Protein AF-A0A5K1HT17-F1 (afdb_monomer_lite)

Structure (mmCIF, N/CA/C/O backbone):
data_AF-A0A5K1HT17-F1
#
_entry.id   AF-A0A5K1HT17-F1
#
loop_
_atom_site.group_PDB
_atom_site.id
_atom_site.type_symbol
_atom_site.label_atom_id
_atom_site.label_alt_id
_atom_site.label_comp_id
_atom_site.label_asym_id
_atom_site.label_entity_id
_atom_site.label_seq_id
_atom_site.pdbx_PDB_ins_code
_atom_site.Cartn_x
_atom_site.Cartn_y
_atom_site.Cartn_z
_atom_site.occupancy
_atom_site.B_iso_or_equiv
_atom_site.auth_seq_id
_atom_site.auth_comp_id
_atom_site.auth_asym_id
_atom_site.auth_atom_id
_atom_site.pdbx_PDB_model_num
ATOM 1 N N . MET A 1 1 ? 10.469 7.060 -25.364 1.00 41.31 1 MET A N 1
ATOM 2 C CA . MET A 1 1 ? 10.482 7.006 -23.885 1.00 41.31 1 MET A CA 1
ATOM 3 C C . MET A 1 1 ? 9.160 6.413 -23.440 1.00 41.31 1 MET A C 1
ATOM 5 O O . MET A 1 1 ? 8.127 6.972 -23.779 1.00 41.31 1 MET A O 1
ATOM 9 N N . ASN A 1 2 ? 9.173 5.244 -22.801 1.00 45.75 2 ASN A N 1
ATOM 10 C CA . ASN A 1 2 ? 7.946 4.586 -22.362 1.00 45.75 2 ASN A CA 1
ATOM 11 C C . ASN A 1 2 ? 7.380 5.392 -21.174 1.00 45.75 2 ASN A C 1
ATOM 13 O O . ASN A 1 2 ? 8.100 5.551 -20.186 1.00 45.75 2 ASN A O 1
ATOM 17 N N . PRO A 1 3 ? 6.174 5.984 -21.257 1.00 53.03 3 PRO A N 1
ATOM 18 C CA . PRO A 1 3 ? 5.643 6.818 -20.185 1.00 53.03 3 PRO A CA 1
ATOM 19 C C . PRO A 1 3 ? 5.358 5.929 -18.964 1.00 53.03 3 PRO A C 1
ATOM 21 O O . PRO A 1 3 ? 4.304 5.303 -18.886 1.00 53.03 3 PRO A O 1
ATOM 24 N N . GLY A 1 4 ? 6.299 5.854 -18.014 1.00 62.72 4 GLY A N 1
ATOM 25 C CA . GLY A 1 4 ? 6.297 4.866 -16.920 1.00 62.72 4 GLY A CA 1
ATOM 26 C C . GLY A 1 4 ? 5.003 4.862 -16.115 1.00 62.72 4 GLY A C 1
ATOM 27 O O . GLY A 1 4 ? 4.559 5.918 -15.725 1.00 62.72 4 GLY A O 1
ATOM 28 N N . ILE A 1 5 ? 4.362 3.720 -15.897 1.00 72.12 5 ILE A N 1
ATOM 29 C CA . ILE A 1 5 ? 2.938 3.607 -15.523 1.00 72.12 5 ILE A CA 1
ATOM 30 C C . ILE A 1 5 ? 2.670 3.943 -14.035 1.00 72.12 5 ILE A C 1
ATOM 32 O O . ILE A 1 5 ? 3.530 3.746 -13.184 1.00 72.12 5 ILE A O 1
ATOM 36 N N . LYS A 1 6 ? 1.462 4.446 -13.711 1.00 77.69 6 LYS A N 1
ATOM 37 C CA . LYS A 1 6 ? 0.931 4.557 -12.332 1.00 77.69 6 LYS A CA 1
ATOM 38 C C . LYS A 1 6 ? -0.337 3.718 -12.229 1.00 77.69 6 LYS A C 1
ATOM 40 O O . LYS A 1 6 ? -1.255 3.955 -13.011 1.00 77.69 6 LYS A O 1
ATOM 45 N N . CYS A 1 7 ? -0.404 2.817 -11.255 1.00 78.38 7 CYS A N 1
ATOM 46 C CA . CYS A 1 7 ? -1.574 1.980 -10.999 1.00 78.38 7 CYS A CA 1
ATOM 47 C C . CYS A 1 7 ? -1.830 1.846 -9.498 1.00 78.38 7 CYS A C 1
ATOM 49 O O . CYS A 1 7 ? -0.899 1.880 -8.696 1.00 78.38 7 CYS A O 1
ATOM 51 N N . HIS A 1 8 ? -3.096 1.634 -9.145 1.00 83.19 8 HIS A N 1
ATOM 52 C CA . HIS A 1 8 ? -3.539 1.388 -7.778 1.00 83.19 8 HIS A CA 1
ATOM 53 C C . HIS A 1 8 ? -4.589 0.281 -7.765 1.00 83.19 8 HIS A C 1
ATOM 55 O O . HIS A 1 8 ? -5.404 0.193 -8.681 1.00 83.19 8 HIS A O 1
ATOM 61 N N . ALA A 1 9 ? -4.588 -0.532 -6.712 1.00 84.56 9 ALA A N 1
ATOM 62 C CA . ALA A 1 9 ? -5.615 -1.533 -6.453 1.00 84.56 9 ALA A CA 1
ATOM 63 C C . ALA A 1 9 ? -6.005 -1.471 -4.973 1.00 84.56 9 ALA A C 1
ATOM 65 O 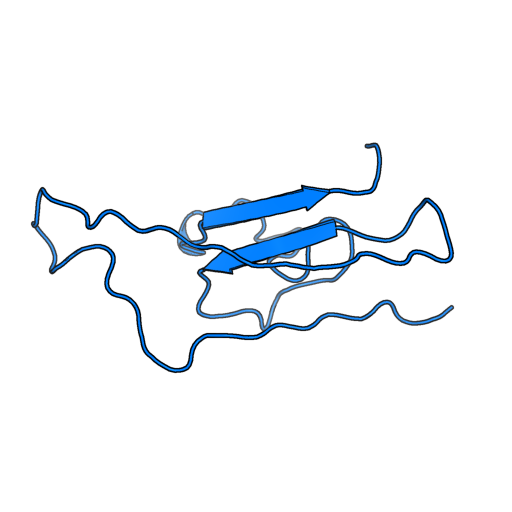O . ALA A 1 9 ? -5.133 -1.384 -4.107 1.00 84.56 9 ALA A O 1
ATOM 66 N N . PHE A 1 10 ? -7.307 -1.515 -4.688 1.00 86.00 10 PHE A N 1
ATOM 67 C CA . PHE A 1 10 ? -7.845 -1.406 -3.331 1.00 86.00 10 PHE A CA 1
ATOM 68 C C . PHE A 1 10 ? -8.726 -2.601 -3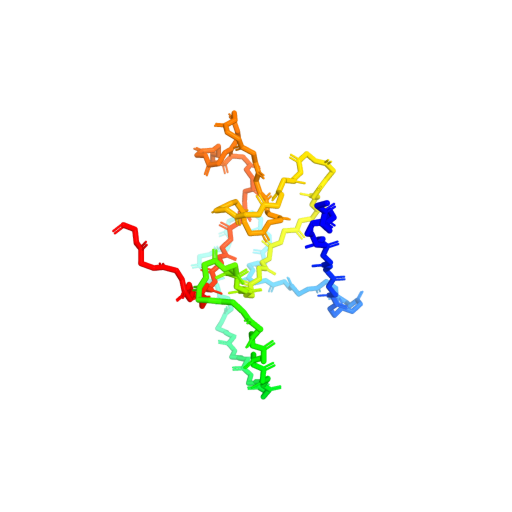.001 1.00 86.00 10 PHE A C 1
ATOM 70 O O . PHE A 1 10 ? -9.457 -3.101 -3.855 1.00 86.00 10 PHE A O 1
ATOM 77 N N . TYR A 1 11 ? -8.695 -3.017 -1.734 1.00 88.06 11 TYR A N 1
ATOM 78 C CA . TYR A 1 11 ? -9.749 -3.867 -1.196 1.00 88.06 11 TYR A CA 1
ATOM 79 C C . TYR A 1 11 ? -11.070 -3.076 -1.224 1.00 88.06 11 TYR A C 1
ATOM 81 O O . TYR A 1 11 ? -11.075 -1.921 -0.794 1.00 88.06 11 TYR A O 1
ATOM 89 N N . PRO A 1 12 ? -12.179 -3.645 -1.729 1.00 88.25 12 PRO A N 1
ATOM 90 C CA . PRO A 1 12 ? -13.390 -2.875 -2.014 1.00 88.25 12 PRO A CA 1
ATOM 91 C C . PRO A 1 12 ? -14.103 -2.335 -0.765 1.00 88.25 12 PRO A C 1
ATOM 93 O O . PRO A 1 12 ? -14.888 -1.398 -0.878 1.00 88.25 12 PRO A O 1
ATOM 96 N N . ALA A 1 13 ? -13.851 -2.895 0.423 1.00 88.38 13 ALA A N 1
ATOM 97 C CA . ALA A 1 13 ? -14.480 -2.439 1.660 1.00 88.38 13 ALA A CA 1
ATOM 98 C C . ALA A 1 13 ? -13.599 -1.455 2.445 1.00 88.38 13 ALA A C 1
ATOM 100 O O . ALA A 1 13 ? -12.379 -1.607 2.538 1.00 88.38 13 ALA A O 1
ATOM 101 N N . ILE A 1 14 ? -14.242 -0.479 3.088 1.00 85.56 14 ILE A N 1
ATOM 102 C CA . ILE A 1 14 ? -13.571 0.494 3.954 1.00 85.56 14 ILE A CA 1
ATOM 103 C C . ILE A 1 14 ? -13.111 -0.192 5.246 1.00 85.56 14 ILE A C 1
ATOM 105 O O . ILE A 1 14 ? -13.925 -0.661 6.039 1.00 85.56 14 ILE A O 1
ATOM 109 N N . LEU A 1 15 ? -11.799 -0.183 5.492 1.00 86.19 15 LEU A N 1
ATOM 110 C CA . LEU A 1 15 ? -11.204 -0.662 6.742 1.00 86.19 15 LEU A CA 1
ATOM 111 C C . LEU A 1 15 ? -11.143 0.467 7.786 1.00 86.19 15 LEU A C 1
ATOM 113 O O . LEU A 1 15 ? -10.522 1.515 7.563 1.00 86.19 15 LEU A O 1
ATOM 117 N N . GLN A 1 16 ? -11.784 0.252 8.938 1.00 85.50 16 GLN A N 1
ATOM 118 C CA . GLN A 1 16 ? -11.859 1.219 10.039 1.00 85.50 16 GLN A CA 1
ATOM 119 C C . GLN A 1 16 ? -10.780 0.963 11.102 1.00 85.50 16 GLN A C 1
ATOM 121 O O . GLN A 1 16 ? -10.996 0.217 12.047 1.00 85.50 16 GLN A O 1
ATOM 126 N N . PHE A 1 17 ? -9.633 1.639 11.001 1.00 82.81 17 PHE A N 1
ATOM 127 C CA . PHE A 1 17 ? -8.519 1.482 11.956 1.00 82.81 17 PHE A CA 1
ATOM 128 C C . PHE A 1 17 ? -8.704 2.239 13.285 1.00 82.81 17 PHE A C 1
ATOM 130 O O . PHE A 1 17 ? -7.993 1.984 14.255 1.00 82.81 17 PHE A O 1
ATOM 137 N N . LYS A 1 18 ? -9.659 3.172 13.349 1.00 84.12 18 LYS A N 1
ATOM 138 C CA . LYS A 1 18 ? -10.043 3.914 14.558 1.00 84.12 18 LYS A CA 1
ATOM 139 C C . LYS A 1 18 ? -11.556 4.143 14.528 1.00 84.12 18 LYS A C 1
ATOM 141 O O . LYS A 1 18 ? -12.079 4.559 13.496 1.00 84.12 18 LYS A O 1
ATOM 146 N N . LYS A 1 19 ? -12.257 3.858 15.630 1.00 72.19 19 LYS A N 1
ATOM 147 C CA . LYS A 1 19 ? -13.697 4.150 15.774 1.00 72.19 19 LYS A CA 1
ATOM 148 C C . LYS A 1 19 ? -13.876 5.581 16.284 1.00 72.19 19 LYS A C 1
ATOM 150 O O . LYS A 1 19 ? -13.213 5.896 17.252 1.00 72.19 19 LYS A O 1
ATOM 155 N N . ALA A 1 20 ? -14.774 6.373 15.687 1.00 71.06 20 ALA A N 1
ATOM 156 C CA . ALA A 1 20 ? -15.248 7.707 16.119 1.00 71.06 20 ALA A CA 1
ATOM 157 C C . ALA A 1 20 ? -14.190 8.755 16.569 1.00 71.06 20 ALA A C 1
ATOM 159 O O . ALA A 1 20 ? -13.031 8.463 16.866 1.00 71.06 20 ALA A O 1
ATOM 160 N N . SER A 1 21 ? -14.573 10.035 16.619 1.00 64.81 21 SER A N 1
ATOM 161 C CA . SER A 1 21 ? -13.733 11.035 17.291 1.00 64.81 21 SER A CA 1
ATOM 162 C C . SER A 1 21 ? -13.775 10.771 18.803 1.00 64.81 21 SER A C 1
ATOM 164 O O . SER A 1 21 ? -14.843 10.633 19.386 1.00 64.81 21 SER A O 1
ATOM 166 N N . GLY A 1 22 ? -12.604 10.632 19.432 1.00 63.66 22 GLY A N 1
ATOM 167 C CA . GLY A 1 22 ? -12.480 10.417 20.881 1.00 63.66 22 GLY A CA 1
ATOM 168 C C . GLY A 1 22 ? -12.169 8.988 21.340 1.00 63.66 22 GLY A C 1
ATOM 169 O O . GLY A 1 22 ? -11.883 8.803 22.516 1.00 63.66 22 GLY A O 1
ATOM 170 N N . ALA A 1 23 ? -12.141 7.975 20.462 1.00 70.12 23 ALA A N 1
ATOM 171 C CA . ALA A 1 23 ? -11.645 6.665 20.890 1.00 70.12 23 ALA A CA 1
ATOM 172 C C . ALA A 1 23 ? -10.130 6.703 21.128 1.00 70.12 23 ALA A C 1
ATOM 174 O O . ALA A 1 23 ? -9.355 7.057 20.234 1.00 70.12 23 ALA A O 1
ATOM 175 N N . GLU A 1 24 ? -9.711 6.278 22.316 1.00 72.88 24 GLU A N 1
ATOM 176 C CA . GLU A 1 24 ? -8.297 6.148 22.688 1.00 72.88 24 GLU A CA 1
ATOM 177 C C . GLU A 1 24 ? -7.634 4.910 22.072 1.00 72.88 24 GLU A C 1
ATOM 179 O O . GLU A 1 24 ? -6.412 4.832 21.978 1.00 72.88 24 GLU A O 1
ATOM 184 N N . LYS A 1 25 ? -8.436 3.939 21.617 1.00 78.88 25 LYS A N 1
ATOM 185 C CA . LYS A 1 25 ? -7.951 2.660 21.090 1.00 78.88 25 LYS A CA 1
ATOM 186 C C . LYS A 1 25 ? -8.029 2.604 19.566 1.00 78.88 25 LYS A C 1
ATOM 188 O O . LYS A 1 25 ? -9.088 2.805 18.966 1.00 78.88 25 LYS A O 1
ATOM 193 N N . THR A 1 26 ? -6.897 2.291 18.950 1.00 85.44 26 THR A N 1
ATOM 194 C CA . THR A 1 26 ? -6.763 1.938 17.532 1.00 85.44 26 THR A CA 1
ATOM 195 C C . THR A 1 26 ? -6.894 0.426 17.342 1.00 85.44 26 THR A C 1
ATOM 197 O O . THR A 1 26 ? -6.726 -0.350 18.283 1.00 85.44 26 THR A O 1
ATOM 200 N N . GLN A 1 27 ? -7.230 -0.004 16.127 1.00 85.94 27 GLN A N 1
ATOM 201 C CA . GLN A 1 27 ? -7.266 -1.419 15.762 1.00 85.94 27 GLN A CA 1
ATOM 202 C C . GLN A 1 27 ? -5.909 -1.860 15.213 1.00 85.94 27 GLN A C 1
ATOM 204 O O . GLN A 1 27 ? -5.356 -1.223 14.314 1.00 85.94 27 GLN A O 1
ATOM 209 N N . SER A 1 28 ? -5.400 -2.978 15.726 1.00 89.00 28 SER A N 1
ATOM 210 C CA . SER A 1 28 ? -4.258 -3.673 15.135 1.00 89.00 28 SER A CA 1
ATOM 211 C C . SER A 1 28 ? -4.660 -4.317 13.809 1.00 89.00 28 SER A C 1
ATOM 213 O O . SER A 1 28 ? -5.776 -4.816 13.665 1.00 89.00 28 SER A O 1
ATOM 215 N N . PHE A 1 29 ? -3.743 -4.333 12.845 1.00 88.75 29 PHE A N 1
ATOM 216 C CA . PHE A 1 29 ? -3.945 -4.989 11.558 1.00 88.75 29 PHE A CA 1
ATOM 217 C C . PHE A 1 29 ? -2.673 -5.703 11.105 1.00 88.75 29 PHE A C 1
ATOM 219 O O . PHE A 1 29 ? -1.571 -5.356 11.525 1.00 88.75 29 PHE A O 1
ATOM 226 N N . GLY A 1 30 ? -2.839 -6.687 10.225 1.00 91.12 30 GLY A N 1
ATOM 227 C CA . GLY A 1 30 ? -1.750 -7.382 9.550 1.00 91.12 30 GLY A CA 1
ATOM 228 C C . GLY A 1 30 ? -2.101 -7.592 8.084 1.00 91.12 30 GLY A C 1
ATOM 229 O O . GLY A 1 30 ? -3.269 -7.743 7.732 1.00 91.12 30 GLY A O 1
ATOM 230 N N . THR A 1 31 ? -1.090 -7.580 7.223 1.00 89.44 31 THR A N 1
ATOM 231 C CA . THR A 1 31 ? -1.245 -7.878 5.799 1.00 89.44 31 THR A CA 1
ATOM 232 C C . THR A 1 31 ? -0.122 -8.798 5.350 1.00 89.44 31 THR A C 1
ATOM 234 O O . THR A 1 31 ? 1.004 -8.701 5.841 1.00 89.44 31 THR A O 1
ATOM 237 N N . ARG A 1 32 ? -0.430 -9.709 4.428 1.00 91.88 32 ARG A N 1
ATOM 238 C CA . ARG A 1 32 ? 0.548 -10.591 3.796 1.00 91.88 32 ARG A CA 1
ATOM 239 C C . ARG A 1 32 ? 0.214 -10.694 2.321 1.00 91.88 32 ARG A C 1
ATOM 241 O O . ARG A 1 32 ? -0.914 -11.010 1.956 1.00 91.88 32 ARG A O 1
ATOM 248 N N . PHE A 1 33 ? 1.20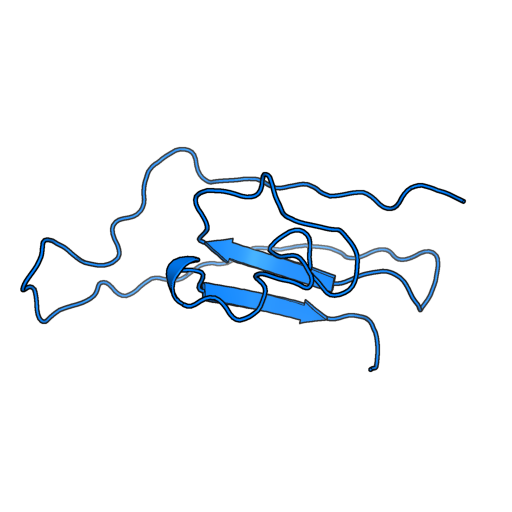7 -10.447 1.490 1.00 87.56 33 PHE A N 1
ATOM 249 C CA . PHE A 1 33 ? 1.099 -10.520 0.044 1.00 87.56 33 PHE A CA 1
ATOM 250 C C . PHE A 1 33 ? 2.407 -11.066 -0.519 1.00 87.56 33 PHE A C 1
ATOM 252 O O . PHE A 1 33 ? 3.456 -10.990 0.121 1.00 87.56 33 PHE A O 1
ATOM 259 N N . VAL A 1 34 ? 2.329 -11.639 -1.714 1.00 91.56 34 VAL A N 1
ATOM 260 C CA . VAL A 1 34 ? 3.488 -12.090 -2.483 1.00 91.56 34 VAL A CA 1
ATOM 261 C C . VAL A 1 34 ? 3.474 -11.308 -3.783 1.00 91.56 34 VAL A C 1
ATOM 263 O O . VAL A 1 34 ? 2.437 -11.202 -4.434 1.00 91.56 34 VAL A O 1
ATOM 266 N N . PHE A 1 35 ? 4.614 -10.739 -4.145 1.00 85.62 35 PHE A N 1
ATOM 267 C CA . PHE A 1 35 ? 4.785 -9.991 -5.380 1.00 85.62 35 PHE A CA 1
ATOM 268 C C . PHE A 1 35 ? 6.167 -10.279 -5.961 1.00 85.62 35 PHE A C 1
ATOM 270 O O . PHE A 1 35 ? 7.069 -10.732 -5.257 1.00 85.62 35 PHE A O 1
ATOM 277 N N . LYS A 1 36 ? 6.330 -10.016 -7.257 1.00 84.62 36 LYS A N 1
ATOM 278 C CA . LYS A 1 36 ? 7.610 -10.106 -7.957 1.00 84.62 36 LYS A CA 1
ATOM 279 C C . LYS A 1 36 ? 7.832 -8.802 -8.705 1.00 84.62 36 LYS A C 1
ATOM 281 O O . LYS A 1 36 ? 6.976 -8.396 -9.484 1.00 84.62 36 LYS A O 1
ATOM 286 N N . ILE A 1 37 ? 8.983 -8.176 -8.489 1.00 79.19 37 ILE A N 1
ATOM 287 C CA . ILE A 1 37 ? 9.448 -7.070 -9.325 1.00 79.19 37 ILE A CA 1
ATOM 288 C C . ILE A 1 37 ? 10.371 -7.674 -10.381 1.00 79.19 37 ILE A C 1
ATOM 290 O O . ILE A 1 37 ? 11.351 -8.338 -10.049 1.00 79.19 37 ILE A O 1
ATOM 294 N N . VAL A 1 38 ? 10.034 -7.479 -11.653 1.00 81.31 38 VAL A N 1
ATOM 295 C CA . VAL A 1 38 ? 10.893 -7.843 -12.785 1.00 81.31 38 VAL A CA 1
ATOM 296 C C . VAL A 1 38 ? 11.249 -6.550 -13.490 1.00 81.31 38 VAL A C 1
ATOM 298 O O . VAL A 1 38 ? 10.409 -5.986 -14.188 1.00 81.31 38 VAL A O 1
ATOM 301 N N . SER A 1 39 ? 12.468 -6.062 -13.271 1.00 71.88 39 SER A N 1
ATOM 302 C CA . SER A 1 39 ? 12.938 -4.855 -13.943 1.00 71.88 39 SER A CA 1
ATOM 303 C C . SER A 1 39 ? 13.785 -5.200 -15.160 1.00 71.88 39 SER A C 1
ATOM 305 O O . SER A 1 39 ? 14.612 -6.107 -15.110 1.00 71.88 39 SER A O 1
ATOM 307 N N . GLN A 1 40 ? 13.584 -4.454 -16.245 1.00 66.44 40 GLN A N 1
ATOM 308 C CA . GLN A 1 40 ? 14.457 -4.488 -17.424 1.00 66.44 40 GLN A CA 1
ATOM 309 C C . GLN A 1 40 ? 15.619 -3.484 -17.306 1.00 66.44 40 GLN A C 1
ATOM 311 O O . GLN A 1 40 ? 16.589 -3.593 -18.047 1.00 66.44 40 GLN A O 1
ATOM 316 N N . PHE A 1 41 ? 15.540 -2.533 -16.364 1.00 65.06 41 PHE A N 1
ATOM 317 C CA . PHE A 1 41 ? 16.529 -1.470 -16.152 1.00 65.06 41 PHE A CA 1
ATOM 318 C C . PHE A 1 41 ? 16.757 -1.231 -14.651 1.00 65.06 41 PHE A C 1
ATOM 320 O O . PHE A 1 41 ? 15.808 -1.273 -13.871 1.00 65.06 41 PHE A O 1
ATOM 327 N N . LEU A 1 42 ? 17.994 -0.956 -14.226 1.00 57.97 42 LEU A N 1
ATOM 328 C CA . LEU A 1 42 ? 18.315 -0.747 -12.802 1.00 57.97 42 LEU A CA 1
ATOM 329 C C . LEU A 1 42 ? 17.590 0.464 -12.175 1.00 57.97 42 LEU A C 1
ATOM 331 O O . LEU A 1 42 ? 17.416 0.505 -10.965 1.00 57.97 42 LEU A O 1
ATOM 335 N N . GLU A 1 43 ? 17.158 1.437 -12.982 1.00 54.31 43 GLU A N 1
ATOM 336 C CA . GLU A 1 43 ? 16.822 2.781 -12.487 1.00 54.31 43 GLU A CA 1
ATOM 337 C C . GLU A 1 43 ? 15.325 3.108 -12.381 1.00 54.31 43 GLU A C 1
ATOM 339 O O . GLU A 1 43 ? 14.961 4.243 -12.077 1.00 54.31 43 GLU A O 1
ATOM 344 N N . SER A 1 44 ? 14.415 2.158 -12.613 1.00 54.44 44 SER A N 1
ATOM 345 C CA . SER A 1 44 ? 12.981 2.474 -12.608 1.00 54.44 44 SER A CA 1
ATOM 346 C C . SER A 1 44 ? 12.181 1.626 -11.628 1.00 54.44 44 SER A C 1
ATOM 348 O O . SER A 1 44 ? 11.733 0.532 -11.967 1.00 54.44 44 SER A O 1
ATOM 350 N N . GLY A 1 45 ? 11.898 2.180 -10.448 1.00 56.53 45 GLY A N 1
ATOM 351 C CA . GLY A 1 45 ? 10.754 1.733 -9.661 1.00 56.53 45 GLY A CA 1
ATOM 352 C C . GLY A 1 45 ? 10.868 1.954 -8.161 1.00 56.53 45 GLY A C 1
ATOM 353 O O . GLY A 1 45 ? 11.842 1.579 -7.517 1.00 56.53 45 GLY A O 1
ATOM 354 N N . GLY A 1 46 ? 9.797 2.475 -7.583 1.00 57.84 46 GLY A N 1
ATOM 355 C CA . GLY A 1 46 ? 9.412 2.132 -6.225 1.00 57.84 46 GLY A CA 1
ATOM 356 C C . GLY A 1 46 ? 7.993 1.579 -6.278 1.00 57.84 46 GLY A C 1
ATOM 357 O O . GLY A 1 46 ? 7.143 2.102 -7.002 1.00 57.84 46 GLY A O 1
ATOM 358 N N . HIS A 1 47 ? 7.756 0.492 -5.558 1.00 62.56 47 HIS A N 1
ATOM 359 C CA . HIS A 1 47 ? 6.424 -0.084 -5.373 1.00 62.56 47 HIS A CA 1
ATOM 360 C C . HIS A 1 47 ? 6.072 0.041 -3.897 1.00 62.56 47 HIS A C 1
ATOM 362 O O . HIS A 1 47 ? 6.961 -0.005 -3.060 1.00 62.56 47 HIS A O 1
ATOM 368 N N . GLY A 1 48 ? 4.805 0.194 -3.535 1.00 59.94 48 GLY A N 1
ATOM 369 C CA . GLY A 1 48 ? 4.451 0.354 -2.129 1.00 59.94 48 GLY A CA 1
ATOM 370 C C . GLY A 1 48 ? 3.012 -0.015 -1.842 1.00 59.94 48 GLY A C 1
ATOM 371 O O . GLY A 1 48 ? 2.153 0.013 -2.724 1.00 59.94 48 GLY A O 1
ATOM 372 N N . PHE A 1 49 ? 2.757 -0.356 -0.586 1.00 57.38 49 PHE A N 1
ATOM 373 C CA . PHE A 1 49 ? 1.415 -0.479 -0.045 1.00 57.38 49 PHE A CA 1
ATOM 374 C C . PHE A 1 49 ? 1.017 0.854 0.581 1.00 57.38 49 PHE A C 1
ATOM 376 O O . PHE A 1 49 ? 1.731 1.375 1.434 1.00 57.38 49 PHE A O 1
ATOM 383 N N . THR A 1 50 ? -0.129 1.400 0.182 1.00 63.41 50 THR A N 1
ATOM 384 C CA . THR A 1 50 ? -0.625 2.688 0.673 1.00 63.41 50 THR A CA 1
ATOM 385 C C . THR A 1 50 ? -2.058 2.581 1.174 1.00 63.41 50 THR A C 1
ATOM 387 O O . THR A 1 50 ? -2.870 1.838 0.620 1.00 63.41 50 THR A O 1
ATOM 390 N N . ARG A 1 51 ? -2.392 3.395 2.177 1.00 62.38 51 ARG A N 1
ATOM 391 C CA . ARG A 1 51 ? -3.771 3.787 2.475 1.00 62.38 51 ARG A CA 1
ATOM 392 C C . ARG A 1 51 ? -3.952 5.259 2.097 1.00 62.38 51 ARG A C 1
ATOM 394 O O . ARG A 1 51 ? -3.523 6.126 2.850 1.00 62.38 51 ARG A O 1
ATOM 401 N N . ALA A 1 52 ? -4.621 5.532 0.978 1.00 66.75 52 ALA A N 1
ATOM 402 C CA . ALA A 1 52 ? -5.090 6.872 0.618 1.00 66.75 52 ALA A CA 1
ATOM 403 C C . ALA A 1 52 ? -6.449 6.796 -0.086 1.00 66.75 52 ALA A C 1
ATOM 405 O O . ALA A 1 52 ? -6.807 5.765 -0.653 1.00 66.75 52 ALA A O 1
ATOM 406 N N . THR A 1 53 ? -7.203 7.891 -0.045 1.00 63.28 53 THR A N 1
ATOM 407 C CA . THR A 1 53 ? -8.536 7.996 -0.660 1.00 63.28 53 THR A CA 1
ATOM 408 C C . THR A 1 53 ? -8.541 8.828 -1.943 1.00 63.28 53 THR A C 1
ATOM 410 O O . THR A 1 53 ? -9.547 8.844 -2.645 1.00 63.28 53 THR A O 1
ATOM 413 N N . ASN A 1 54 ? -7.438 9.511 -2.277 1.00 70.56 54 ASN A N 1
ATOM 414 C CA . ASN A 1 54 ? -7.349 10.374 -3.453 1.00 70.56 54 ASN A CA 1
ATOM 415 C C . ASN A 1 54 ? -5.930 10.381 -4.049 1.00 70.56 54 ASN A C 1
ATOM 417 O O . ASN A 1 54 ? -4.974 10.742 -3.371 1.00 70.56 54 ASN A O 1
ATOM 421 N N . PHE A 1 55 ? -5.816 10.029 -5.334 1.00 77.31 55 PHE A N 1
ATOM 422 C CA . PHE A 1 55 ? -4.553 9.978 -6.087 1.00 77.31 55 PHE A CA 1
ATOM 423 C C . PHE A 1 55 ? -4.579 10.840 -7.357 1.00 77.31 55 PHE A C 1
ATOM 425 O O . PHE A 1 55 ? -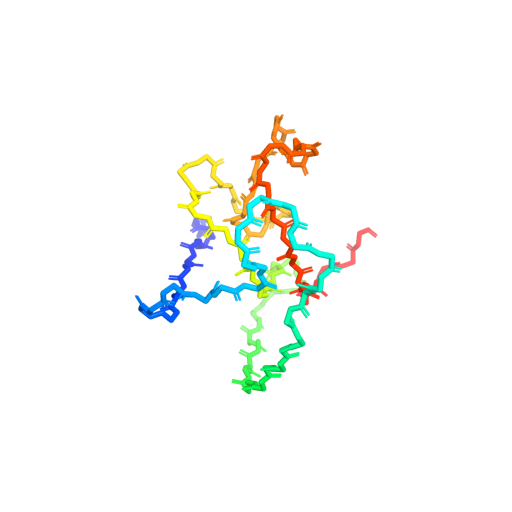3.730 10.658 -8.239 1.00 77.31 55 PHE A O 1
ATOM 432 N N . SER A 1 56 ? -5.553 11.751 -7.490 1.00 79.94 56 SER A N 1
ATOM 433 C CA . SER A 1 56 ? -5.733 12.573 -8.700 1.00 79.94 56 SER A CA 1
ATOM 434 C C . SER A 1 56 ? -4.494 13.411 -9.015 1.00 79.94 56 SER A C 1
ATOM 436 O O . SER A 1 56 ? -4.094 13.531 -10.167 1.00 79.94 56 SER A O 1
ATOM 438 N N . GLN A 1 57 ? -3.833 13.897 -7.968 1.00 81.25 57 GLN A N 1
ATOM 439 C CA . GLN A 1 57 ? -2.638 14.731 -8.039 1.00 81.25 57 GLN A CA 1
ATOM 440 C C . GLN A 1 57 ? -1.329 13.931 -8.040 1.00 81.25 57 GLN A C 1
ATOM 442 O O . GLN A 1 57 ? -0.253 14.522 -7.989 1.00 81.25 57 GLN A O 1
ATOM 447 N N . ALA A 1 58 ? -1.398 12.599 -8.047 1.00 84.88 58 ALA A N 1
ATOM 448 C CA . ALA A 1 58 ? -0.229 11.773 -7.809 1.00 84.88 58 ALA A CA 1
ATOM 449 C C . ALA A 1 58 ? 0.599 11.516 -9.077 1.00 84.88 58 ALA A C 1
ATOM 451 O O . ALA A 1 58 ? 0.060 11.116 -10.117 1.00 84.88 58 ALA A O 1
ATOM 452 N N . THR A 1 59 ? 1.912 11.681 -8.973 1.00 82.75 59 THR A N 1
ATOM 453 C CA . THR A 1 59 ? 2.886 11.541 -10.053 1.00 82.75 59 THR A CA 1
ATOM 454 C C . THR A 1 59 ? 3.712 10.262 -9.908 1.00 82.75 59 THR A C 1
ATOM 456 O O . THR A 1 59 ? 3.793 9.645 -8.847 1.00 82.75 59 THR A O 1
ATOM 459 N N . ARG A 1 60 ? 4.275 9.810 -11.030 1.00 77.31 60 ARG A N 1
ATOM 460 C CA . ARG A 1 60 ? 5.110 8.600 -11.136 1.00 77.31 60 ARG A CA 1
ATOM 461 C C . ARG A 1 60 ? 6.516 8.856 -10.555 1.00 77.31 60 ARG A C 1
ATOM 463 O O . ARG A 1 60 ? 6.832 9.975 -10.157 1.00 77.31 60 ARG A O 1
ATOM 470 N N . GLY A 1 61 ? 7.370 7.832 -10.541 1.00 76.50 61 GLY A N 1
ATOM 471 C CA . GLY A 1 61 ? 8.767 7.950 -10.100 1.00 76.50 61 GLY A CA 1
ATOM 472 C C . GLY A 1 61 ? 8.902 7.957 -8.577 1.00 76.50 61 GLY A C 1
ATOM 473 O O . GLY A 1 61 ? 8.233 7.177 -7.902 1.00 76.50 61 GLY A O 1
ATOM 474 N N . HIS A 1 62 ? 9.734 8.852 -8.038 1.00 73.94 62 HIS A N 1
ATOM 475 C CA . HIS A 1 62 ? 10.045 8.945 -6.597 1.00 73.94 62 HIS A CA 1
ATOM 476 C C . HIS A 1 62 ? 8.819 9.242 -5.714 1.00 73.94 62 HIS A C 1
ATOM 478 O O . HIS A 1 62 ? 8.868 9.059 -4.505 1.00 73.94 62 HIS A O 1
ATOM 484 N N . TYR A 1 63 ? 7.709 9.692 -6.307 1.00 79.88 63 TYR A N 1
ATOM 485 C CA . TYR A 1 63 ? 6.452 9.931 -5.594 1.00 79.88 63 TYR A CA 1
ATOM 486 C C . TYR A 1 63 ? 5.539 8.702 -5.526 1.00 79.88 63 TYR A C 1
ATOM 488 O O . TYR A 1 63 ? 4.432 8.805 -4.995 1.00 79.88 63 TYR A O 1
ATOM 496 N N . LEU A 1 64 ? 5.974 7.559 -6.074 1.00 78.75 64 LEU A N 1
ATOM 497 C CA . LEU A 1 64 ? 5.312 6.249 -6.006 1.00 78.75 64 LEU A CA 1
ATOM 498 C C . LEU A 1 64 ? 3.866 6.215 -6.517 1.00 78.75 64 LEU A C 1
ATOM 500 O O . LEU A 1 64 ? 3.101 5.306 -6.197 1.00 78.75 64 LEU A O 1
ATOM 504 N N . GLY A 1 65 ? 3.443 7.218 -7.287 1.00 82.50 65 GLY A N 1
ATOM 505 C CA . GLY A 1 65 ? 2.037 7.351 -7.638 1.00 82.50 65 GLY A CA 1
ATOM 506 C C . GLY A 1 65 ? 1.144 7.743 -6.463 1.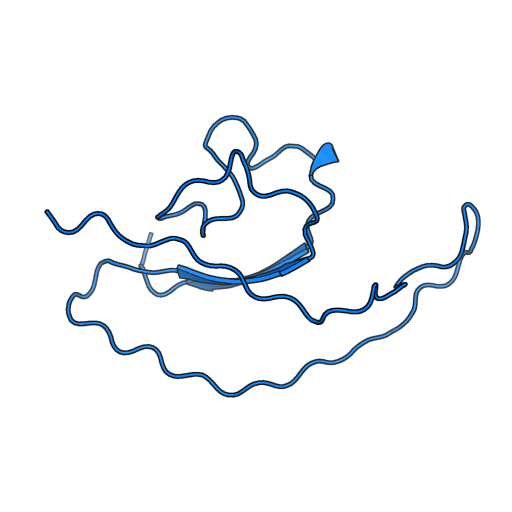00 82.50 65 GLY A C 1
ATOM 507 O O . GLY A 1 65 ? -0.068 7.555 -6.551 1.00 82.50 65 GLY A O 1
ATOM 508 N N . LEU A 1 66 ? 1.704 8.297 -5.388 1.00 82.94 66 LEU A N 1
ATOM 509 C CA . LEU A 1 66 ? 0.994 8.712 -4.174 1.00 82.94 66 LEU A CA 1
ATOM 510 C C . LEU A 1 66 ? 0.878 10.231 -4.048 1.00 82.94 66 LEU A C 1
ATOM 512 O O . LEU A 1 66 ? -0.164 10.744 -3.650 1.00 82.94 66 LEU A O 1
ATOM 516 N N . PHE A 1 67 ? 1.937 10.941 -4.428 1.00 85.56 67 PHE A N 1
ATOM 517 C CA . PHE A 1 67 ? 2.101 12.373 -4.183 1.00 85.56 67 PHE A CA 1
ATOM 518 C C . PHE A 1 67 ? 2.581 13.104 -5.436 1.00 85.56 67 PHE A C 1
ATOM 520 O O . PHE A 1 67 ? 2.784 12.495 -6.478 1.00 85.56 67 PHE A O 1
ATOM 527 N N . ASN A 1 68 ? 2.795 14.405 -5.317 1.00 85.88 68 ASN A N 1
ATOM 528 C CA . ASN A 1 68 ? 3.595 15.221 -6.214 1.00 85.88 68 ASN A CA 1
ATOM 529 C C . ASN A 1 68 ? 4.542 16.109 -5.395 1.00 85.88 68 ASN A C 1
ATOM 531 O O . ASN A 1 68 ? 4.514 16.107 -4.161 1.00 85.88 68 ASN A O 1
ATOM 535 N N . GLN A 1 69 ? 5.369 16.895 -6.082 1.00 86.12 69 GLN A N 1
ATOM 536 C CA . GLN A 1 69 ? 6.339 17.785 -5.445 1.00 86.12 69 GLN A CA 1
ATOM 537 C C . GLN A 1 69 ? 5.705 18.762 -4.445 1.00 86.12 69 GLN A C 1
ATOM 539 O O . GLN A 1 69 ? 6.289 19.014 -3.396 1.00 86.12 69 GLN A O 1
ATOM 544 N N . GLY A 1 70 ? 4.513 19.281 -4.746 1.00 88.19 70 GLY A N 1
ATOM 545 C CA . GLY A 1 70 ? 3.829 20.262 -3.906 1.00 88.19 70 GLY A CA 1
ATOM 546 C C . GLY A 1 70 ? 3.101 19.665 -2.701 1.00 88.19 70 GLY A C 1
ATOM 547 O O . GLY A 1 70 ? 2.849 20.385 -1.739 1.00 88.19 70 GLY A O 1
ATOM 548 N N . ASN A 1 71 ? 2.757 18.371 -2.722 1.00 86.38 71 ASN A N 1
ATOM 549 C CA . ASN A 1 71 ? 1.922 17.762 -1.683 1.00 86.38 71 ASN A CA 1
ATOM 550 C C . ASN A 1 71 ? 2.571 16.602 -0.912 1.00 86.38 71 ASN A C 1
ATOM 552 O O . ASN A 1 71 ? 1.964 16.136 0.045 1.00 86.38 71 ASN A O 1
ATOM 556 N N . SER A 1 72 ? 3.784 16.157 -1.252 1.00 83.56 72 SER A N 1
ATOM 557 C CA . SER A 1 72 ? 4.441 14.994 -0.619 1.00 83.56 72 SER A CA 1
ATOM 558 C C . SER A 1 72 ? 4.644 15.101 0.896 1.00 83.56 72 SER A C 1
ATOM 560 O O . SER A 1 72 ? 4.785 14.084 1.569 1.00 83.56 72 SER A O 1
ATOM 562 N N . ARG A 1 73 ? 4.619 16.317 1.451 1.00 83.62 73 ARG A N 1
ATOM 563 C CA . ARG A 1 73 ? 4.751 16.590 2.893 1.00 83.62 73 ARG A CA 1
ATOM 564 C C . ARG A 1 73 ? 3.491 17.179 3.524 1.00 83.62 73 ARG A C 1
ATOM 566 O O . ARG A 1 73 ? 3.549 17.693 4.637 1.00 83.62 73 ARG A O 1
ATOM 573 N N . ASN A 1 74 ? 2.357 17.133 2.826 1.00 86.38 74 ASN A N 1
ATOM 574 C CA . ASN A 1 74 ? 1.114 17.689 3.341 1.00 86.38 74 ASN A CA 1
ATOM 575 C C . ASN A 1 74 ? 0.474 16.735 4.377 1.00 86.38 74 ASN A C 1
ATOM 577 O O . ASN A 1 74 ? 0.043 15.639 4.000 1.00 86.38 74 ASN A O 1
ATOM 581 N N . PRO A 1 75 ? 0.344 17.129 5.661 1.00 83.62 75 PRO A N 1
ATOM 582 C CA . PRO A 1 75 ? -0.281 16.290 6.688 1.00 83.62 75 PRO A CA 1
ATOM 583 C C . PRO A 1 75 ? -1.765 15.996 6.408 1.00 83.62 75 PRO A C 1
ATOM 585 O O . PRO A 1 75 ? -2.287 14.988 6.885 1.00 83.62 75 PRO A O 1
ATOM 588 N N . ALA A 1 76 ? -2.433 16.816 5.588 1.00 84.81 76 ALA A N 1
ATOM 589 C CA . ALA A 1 76 ? -3.819 16.604 5.170 1.00 84.81 76 ALA A CA 1
ATOM 590 C C . ALA A 1 76 ? -4.000 15.430 4.189 1.00 84.81 76 ALA A C 1
ATOM 592 O O . ALA A 1 76 ? -5.130 15.050 3.890 1.00 84.81 76 ALA A O 1
ATOM 593 N N . ASN A 1 77 ? -2.916 14.821 3.691 1.00 82.44 77 ASN A N 1
ATOM 594 C CA . ASN A 1 77 ? -3.026 13.637 2.837 1.00 82.44 77 ASN A CA 1
ATOM 595 C C . ASN A 1 77 ? -3.545 12.412 3.615 1.00 82.44 77 ASN A C 1
ATOM 597 O O . ASN A 1 77 ? -4.138 11.519 3.015 1.00 82.44 77 ASN A O 1
ATOM 601 N N . HIS A 1 78 ? -3.323 12.357 4.938 1.00 83.81 78 HIS A N 1
ATOM 602 C CA . HIS A 1 78 ? -3.715 11.235 5.807 1.00 83.81 78 HIS A CA 1
ATOM 603 C C . HIS A 1 78 ? -3.244 9.855 5.303 1.00 83.81 78 HIS A C 1
ATOM 605 O O . HIS A 1 78 ? -3.964 8.858 5.415 1.00 83.81 78 HIS A O 1
ATOM 611 N N . VAL A 1 79 ? -2.024 9.804 4.758 1.00 81.19 79 VAL A N 1
ATOM 612 C CA . VAL A 1 79 ? -1.435 8.603 4.159 1.00 81.19 79 VAL A CA 1
ATOM 613 C C . VAL A 1 79 ? -0.403 7.973 5.084 1.00 81.19 79 VAL A C 1
ATOM 615 O O . VAL A 1 79 ? 0.484 8.646 5.598 1.00 81.19 79 VAL A O 1
ATOM 618 N N . PHE A 1 80 ? -0.496 6.655 5.227 1.00 83.19 80 PHE A N 1
ATOM 619 C CA . PHE A 1 80 ? 0.566 5.802 5.752 1.00 83.19 80 PHE A CA 1
ATOM 620 C C . PHE A 1 80 ? 0.931 4.776 4.676 1.00 83.19 80 PHE A C 1
ATOM 622 O O . PHE A 1 80 ? 0.032 4.175 4.073 1.00 83.19 80 PHE A O 1
ATOM 629 N N . VAL A 1 81 ? 2.229 4.608 4.411 1.00 82.56 81 VAL A N 1
ATOM 630 C CA . VAL A 1 81 ? 2.758 3.773 3.324 1.00 82.56 81 VAL A CA 1
ATOM 631 C C . VAL A 1 81 ? 3.928 2.939 3.818 1.00 82.56 81 VAL A C 1
ATOM 633 O O . VAL A 1 81 ? 4.772 3.430 4.561 1.00 82.56 81 VAL A O 1
ATOM 636 N N . VAL A 1 82 ? 3.989 1.697 3.344 1.00 83.25 82 VAL A N 1
ATOM 637 C CA . VAL A 1 82 ? 5.193 0.865 3.388 1.00 83.25 82 VAL A CA 1
ATOM 638 C C . VAL A 1 82 ? 5.687 0.723 1.954 1.00 83.25 82 VAL A C 1
ATOM 640 O O . VAL A 1 82 ? 4.973 0.182 1.107 1.00 83.25 82 VAL A O 1
ATOM 643 N N . GLU A 1 83 ? 6.875 1.246 1.669 1.00 83.44 83 GLU A N 1
ATOM 644 C CA . GLU A 1 83 ? 7.472 1.241 0.333 1.00 83.44 83 GLU A CA 1
ATOM 645 C C . GLU A 1 83 ? 8.583 0.195 0.190 1.00 83.44 83 GLU A C 1
ATOM 647 O O . GLU A 1 83 ? 9.311 -0.123 1.125 1.00 83.44 83 GLU A O 1
ATOM 652 N N . PHE A 1 84 ? 8.712 -0.313 -1.028 1.00 79.62 84 PHE A N 1
ATOM 653 C CA . PHE A 1 84 ? 9.800 -1.131 -1.536 1.00 79.62 84 PHE A CA 1
ATOM 654 C C . PHE A 1 84 ? 10.518 -0.294 -2.596 1.00 79.62 84 PHE A C 1
ATOM 656 O O . PHE A 1 84 ? 10.194 -0.349 -3.789 1.00 79.62 84 PHE A O 1
ATOM 663 N N . ASN A 1 85 ? 11.445 0.548 -2.142 1.00 72.94 85 ASN A N 1
ATOM 664 C CA . ASN A 1 85 ? 12.276 1.345 -3.031 1.00 72.94 85 ASN A CA 1
ATOM 665 C C . ASN A 1 85 ? 13.334 0.442 -3.686 1.00 72.94 85 ASN A C 1
ATOM 667 O O . ASN A 1 85 ? 14.092 -0.228 -2.987 1.00 72.94 85 ASN A O 1
ATOM 671 N N . THR A 1 86 ? 13.366 0.407 -5.020 1.00 72.44 86 THR A N 1
ATOM 672 C CA . THR A 1 86 ? 14.358 -0.374 -5.783 1.00 72.44 86 THR A CA 1
ATOM 673 C C . THR A 1 86 ? 15.422 0.495 -6.449 1.00 72.44 86 THR A C 1
ATOM 675 O O . THR A 1 86 ? 16.275 -0.029 -7.156 1.00 72.44 86 THR A O 1
ATOM 678 N N . VAL A 1 87 ? 15.395 1.808 -6.200 1.00 68.50 87 VAL A N 1
ATOM 679 C CA . VAL A 1 87 ? 16.357 2.779 -6.726 1.00 68.50 87 VAL A CA 1
ATOM 680 C C . VAL A 1 87 ? 17.193 3.329 -5.573 1.00 68.50 87 VAL A C 1
ATOM 682 O O . VAL A 1 87 ? 16.656 3.772 -4.553 1.00 68.50 87 VAL A O 1
ATOM 685 N N . GLN A 1 88 ? 18.514 3.304 -5.737 1.00 62.19 88 GLN A N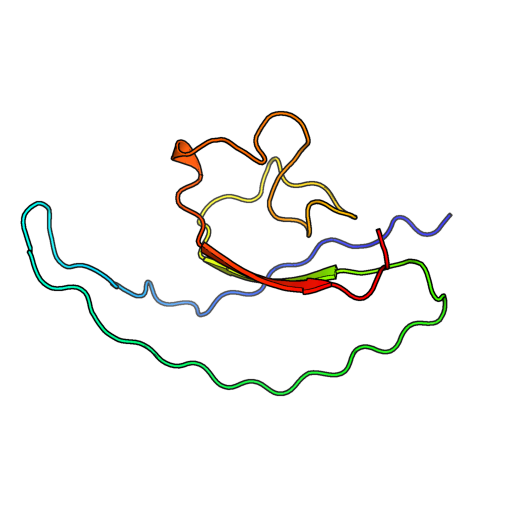 1
ATOM 686 C CA . GLN A 1 88 ? 19.433 3.963 -4.817 1.00 62.19 88 GLN A CA 1
ATOM 687 C C . GLN A 1 88 ? 19.340 5.480 -5.030 1.00 62.19 88 GLN A C 1
ATOM 689 O O . GLN A 1 88 ? 19.385 5.938 -6.170 1.00 62.19 88 GLN A O 1
ATOM 694 N N . GLN A 1 89 ? 19.131 6.228 -3.945 1.00 56.78 89 GLN A N 1
ATOM 695 C CA . GLN A 1 89 ? 19.141 7.695 -3.972 1.00 56.78 89 GLN A CA 1
ATOM 696 C C . GLN A 1 89 ? 20.565 8.235 -4.040 1.00 56.78 89 GLN A C 1
ATOM 698 O O . GLN A 1 89 ? 21.457 7.588 -3.442 1.00 56.78 89 GLN A O 1
#

Sequence (89 aa):
MNPGIKCHAFYPAILQFKKASGAEKTQSFGTRFVFKIVSQFLESGGHGFTRATNFSQATRGHYLGLFNQGNSRNPANHVFVVEFNTVQQ

pLDDT: mean 76.33, std 11.52, range [41.31, 91.88]

Radius of gyration: 15.37 Å; chains: 1; bounding box: 35×32×47 Å

Foldseek 3Di:
DPQDDADDDDDPDDDAQDPDPPDPDGDDDDDDDDDDDDDPDQADDKAKDKDFDDQPQADGDPSNSQHDPVPSPPVVRVMDMDMDDSHDD

Secondary structure (DSSP, 8-state):
-----------SSPP-SB-TTT---BPP-----------SSTT--EEEEEE-S--TT--SGGGTTT--TTTTT-GGG--EEEEEE-S--

InterPro domains:
  IPR001220 Legume lectin domain [PF00139] (7-88)
  IPR013320 Concanavalin A-like lectin/glucanase domain superfamily [SSF49899] (6-88)

Organism: NCBI:txid210225